Protein AF-A0A846FZS5-F1 (afdb_monomer)

Solvent-accessible surface area (backbone atoms only — not comparable to full-atom values): 5493 Å² total; per-residue (Å²): 117,61,70,50,75,50,73,59,88,96,41,45,38,34,46,36,45,38,96,77,24,38,35,40,35,28,50,73,93,36,80,76,44,78,49,79,45,73,85,55,58,58,52,74,49,75,50,74,48,84,45,101,90,44,56,36,37,38,42,40,33,46,36,55,43,98,86,75,49,73,46,74,49,80,46,79,45,74,71,80,79,77,78,77,78,80,75,83,131

Nearest PDB structures (foldseek):
  6m81-assembly1_C-2  TM=4.361E-01  e=5.497E-01  Streptomyces fradiae
  5w8m-assembly1_A  TM=3.845E-01  e=1.783E+00  Thermochaetoides thermophila
  7kzv-assembly1_O  TM=4.606E-01  e=3.978E+00  Homo sapiens
  2n6f-assembly1_A  TM=5.149E-01  e=5.198E+00  Homo sapiens
  5jq6-assembly1_A  TM=6.669E-01  e=8.412E+00  Staphylococcus aureus

pLDDT: mean 83.5, std 13.85, range [43.66, 96.19]

Foldseek 3Di:
DDKDWDDDPPKIWIWDADPQQWIFIAI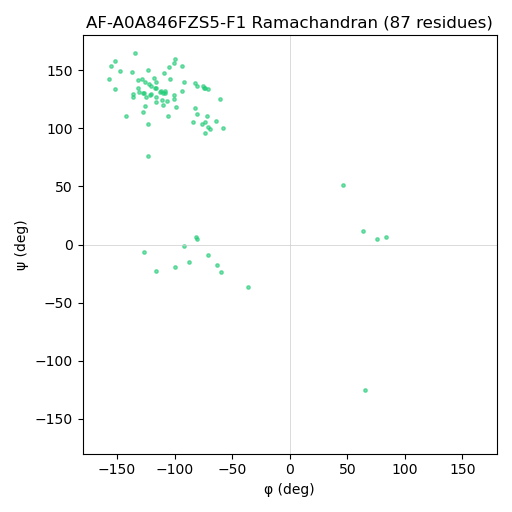NNRTQDIDRDNDDQKDWDWGWDDDPPFIKIKIKMWGADPVRDIDIDMDIDTDDPPPPPDDDD

Structure (mmCIF, N/CA/C/O backbone):
data_AF-A0A846FZS5-F1
#
_entry.id   AF-A0A846FZS5-F1
#
loop_
_atom_site.group_PDB
_atom_site.id
_atom_site.type_symbol
_atom_site.label_atom_id
_atom_site.label_alt_id
_atom_site.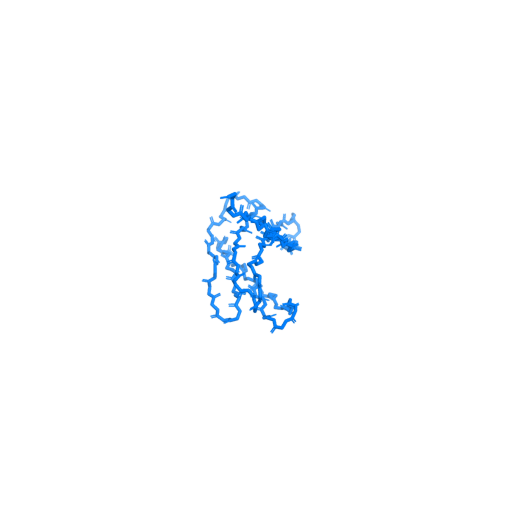label_comp_id
_atom_site.label_asym_id
_atom_site.label_entity_id
_atom_site.label_seq_id
_atom_site.pdbx_PDB_ins_code
_atom_site.Cartn_x
_atom_site.Cartn_y
_atom_site.Cartn_z
_atom_site.occupancy
_atom_site.B_iso_or_equiv
_atom_site.auth_seq_id
_atom_site.auth_comp_id
_atom_site.auth_asym_id
_atom_site.auth_atom_id
_atom_site.pdbx_PDB_model_num
ATOM 1 N N . MET A 1 1 ? 0.414 2.530 -16.057 1.00 67.62 1 MET A N 1
ATOM 2 C CA . MET A 1 1 ? 0.546 2.819 -14.619 1.00 67.62 1 MET A CA 1
ATOM 3 C C . MET A 1 1 ? -0.011 1.626 -13.856 1.00 67.62 1 MET A C 1
ATOM 5 O O . MET A 1 1 ? -1.221 1.434 -13.916 1.00 67.62 1 MET A O 1
ATOM 9 N N . PRO A 1 2 ? 0.830 0.744 -13.287 1.00 77.88 2 PRO A N 1
ATOM 10 C CA . PRO A 1 2 ? 0.340 -0.352 -12.461 1.00 77.88 2 PRO A CA 1
ATOM 11 C C . PRO A 1 2 ? -0.427 0.204 -11.256 1.00 77.88 2 PRO A C 1
ATOM 13 O O . PRO A 1 2 ? 0.074 1.046 -10.511 1.00 77.88 2 PRO A O 1
ATOM 16 N N . LYS A 1 3 ? -1.665 -0.264 -11.123 1.00 88.19 3 LYS A N 1
ATOM 17 C CA . LYS A 1 3 ? -2.613 0.101 -10.078 1.00 88.19 3 LYS A CA 1
ATOM 18 C C . LYS A 1 3 ? -3.195 -1.185 -9.508 1.00 88.19 3 LYS A C 1
ATOM 20 O O . LYS A 1 3 ? -3.593 -2.065 -10.270 1.00 88.19 3 LYS A O 1
ATOM 25 N N . THR A 1 4 ? -3.258 -1.257 -8.188 1.00 91.12 4 THR A N 1
ATOM 26 C CA . THR A 1 4 ? -3.942 -2.316 -7.448 1.00 91.12 4 THR A CA 1
ATOM 27 C C . THR A 1 4 ? -4.915 -1.658 -6.486 1.00 91.12 4 THR A C 1
ATOM 29 O O . THR A 1 4 ? -4.505 -0.781 -5.731 1.00 91.12 4 THR A O 1
ATOM 32 N N . SER A 1 5 ? -6.165 -2.112 -6.481 1.00 94.12 5 SER A N 1
ATOM 33 C CA . SER A 1 5 ? -7.187 -1.663 -5.533 1.00 94.12 5 SER A CA 1
ATOM 34 C C . SER A 1 5 ? -7.726 -2.869 -4.771 1.00 94.12 5 SER A C 1
ATOM 36 O O . SER A 1 5 ? -7.905 -3.944 -5.351 1.00 94.12 5 SER A O 1
ATOM 38 N N . PHE A 1 6 ? -7.935 -2.719 -3.468 1.00 91.94 6 PHE A N 1
ATOM 39 C CA . PHE A 1 6 ? -8.535 -3.749 -2.625 1.00 91.94 6 PHE A CA 1
ATOM 40 C C . PHE A 1 6 ? -9.198 -3.131 -1.399 1.00 91.94 6 PHE A C 1
ATOM 42 O O . PHE A 1 6 ? -8.801 -2.074 -0.914 1.00 91.94 6 PHE A O 1
ATOM 49 N N . SER A 1 7 ? -10.200 -3.827 -0.877 1.00 90.25 7 SER A N 1
ATOM 50 C CA . SER A 1 7 ? -10.917 -3.390 0.315 1.00 90.25 7 SER A CA 1
ATOM 51 C C . SER A 1 7 ? -10.169 -3.779 1.589 1.00 90.25 7 SER A C 1
ATOM 53 O O . SER A 1 7 ? -9.668 -4.902 1.712 1.00 90.25 7 SER A O 1
ATOM 55 N N . VAL A 1 8 ? -10.141 -2.872 2.564 1.00 84.12 8 VAL A N 1
ATOM 56 C CA . VAL A 1 8 ? -9.714 -3.150 3.938 1.00 84.12 8 VAL A CA 1
ATOM 57 C C . VAL A 1 8 ? -10.848 -2.761 4.881 1.00 84.12 8 VAL A C 1
ATOM 59 O O . VAL A 1 8 ? -11.080 -1.587 5.151 1.00 84.12 8 VAL A O 1
ATOM 62 N N . GLY A 1 9 ? -11.571 -3.760 5.390 1.00 82.44 9 GLY A N 1
ATOM 63 C CA . GLY A 1 9 ? -12.825 -3.504 6.098 1.00 82.44 9 GLY A CA 1
ATOM 64 C C . GLY A 1 9 ? -13.866 -2.917 5.143 1.00 82.44 9 GLY A C 1
ATOM 65 O O . GLY A 1 9 ? -14.134 -3.511 4.101 1.00 82.44 9 GLY A O 1
ATOM 66 N N . GLU A 1 10 ? -14.423 -1.760 5.498 1.00 87.62 10 GLU A N 1
ATOM 67 C CA . GLU A 1 10 ? -15.405 -1.018 4.687 1.00 87.62 10 GLU A CA 1
ATOM 68 C C . GLU A 1 10 ? -14.760 0.018 3.749 1.00 87.62 10 GLU A C 1
ATOM 70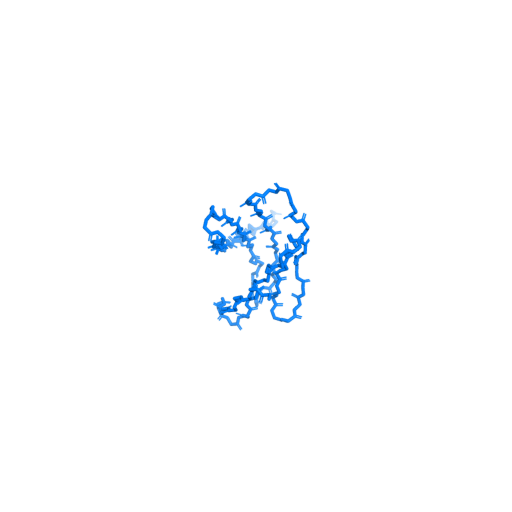 O O . GLU A 1 10 ? -15.465 0.677 2.989 1.00 87.62 10 GLU A O 1
ATOM 75 N N . HIS A 1 11 ? -13.433 0.147 3.786 1.00 89.31 11 HIS A N 1
ATOM 76 C CA . HIS A 1 11 ? -12.690 1.185 3.076 1.00 89.31 11 HIS A CA 1
ATOM 77 C C . HIS A 1 11 ? -11.981 0.641 1.837 1.00 89.31 11 HIS A C 1
ATOM 79 O O . HIS A 1 11 ? -11.599 -0.535 1.786 1.00 89.31 11 HIS A O 1
ATOM 85 N N . GLU A 1 12 ? -11.766 1.501 0.845 1.00 94.12 12 GLU A N 1
ATOM 86 C CA . GLU A 1 12 ? -11.019 1.169 -0.369 1.00 94.12 12 GLU A CA 1
ATOM 87 C C . GLU A 1 12 ? -9.587 1.704 -0.286 1.00 94.12 12 GLU A C 1
ATOM 89 O O . GLU A 1 12 ? -9.368 2.900 -0.087 1.00 94.12 12 GLU A O 1
ATOM 94 N N . LEU A 1 13 ? -8.606 0.813 -0.467 1.00 94.62 13 LEU A N 1
ATOM 95 C CA . LEU A 1 13 ? -7.199 1.175 -0.587 1.00 94.62 13 LEU A CA 1
ATOM 96 C C . LEU A 1 13 ? -6.732 0.988 -2.029 1.00 94.62 13 LEU A C 1
ATOM 98 O O . LEU A 1 13 ? -6.876 -0.095 -2.603 1.00 94.62 13 LEU A O 1
ATOM 102 N N . GLU A 1 14 ? -6.088 2.009 -2.585 1.00 96.19 14 GLU A N 1
ATOM 103 C CA . GLU A 1 14 ? -5.481 1.950 -3.909 1.00 96.19 14 GLU A CA 1
ATOM 104 C C . GLU A 1 14 ? -3.987 2.245 -3.836 1.00 96.19 14 GLU A C 1
ATOM 106 O O . GLU A 1 14 ? -3.541 3.243 -3.268 1.00 96.19 14 GLU A O 1
ATOM 111 N N . LEU A 1 15 ? -3.208 1.351 -4.434 1.00 95.06 15 LEU A N 1
ATOM 112 C CA . LEU A 1 15 ? -1.762 1.434 -4.536 1.00 95.06 15 LEU A CA 1
ATOM 113 C C . LEU A 1 15 ? -1.397 1.712 -5.988 1.00 95.06 15 LEU A C 1
ATOM 115 O O . LEU A 1 15 ? -1.706 0.914 -6.880 1.00 95.06 15 LEU A O 1
ATOM 119 N N . ILE A 1 16 ? -0.722 2.830 -6.222 1.00 93.25 16 ILE A N 1
ATOM 120 C CA . ILE A 1 16 ? -0.277 3.244 -7.549 1.00 93.25 16 ILE A CA 1
ATOM 121 C C . ILE A 1 16 ? 1.237 3.379 -7.523 1.00 93.25 16 ILE A C 1
ATOM 123 O O . ILE A 1 16 ? 1.785 4.076 -6.676 1.00 93.25 16 ILE A O 1
ATOM 127 N N . CYS A 1 17 ? 1.902 2.751 -8.488 1.00 89.81 17 CYS A N 1
ATOM 128 C CA . CYS A 1 17 ? 3.321 2.967 -8.735 1.00 89.81 17 CYS A CA 1
ATOM 129 C C . CYS A 1 17 ? 3.513 3.368 -10.199 1.00 89.81 17 CYS A C 1
ATOM 131 O O . CYS A 1 17 ? 3.031 2.710 -11.122 1.00 89.81 17 CYS A O 1
ATOM 133 N N . GLU A 1 18 ? 4.192 4.477 -10.435 1.00 88.44 18 GLU A N 1
ATOM 134 C CA . GLU A 1 18 ? 4.539 4.950 -11.763 1.00 88.44 18 GLU A CA 1
ATOM 135 C C . GLU A 1 18 ? 5.933 4.471 -12.164 1.00 88.44 18 GLU A C 1
ATOM 137 O O . GLU A 1 18 ? 6.826 4.303 -11.339 1.00 88.44 18 GLU A O 1
ATOM 142 N N . SER A 1 19 ? 6.175 4.344 -13.470 1.00 80.94 19 SER A N 1
ATOM 143 C CA . SER A 1 19 ? 7.514 4.041 -13.997 1.00 80.94 19 SER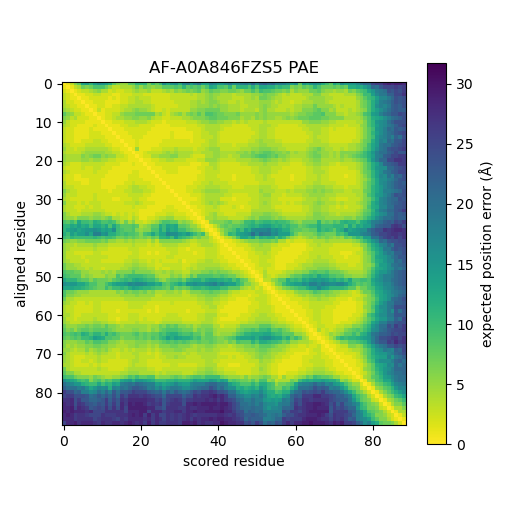 A CA 1
ATOM 144 C C . SER A 1 19 ? 8.549 5.131 -13.689 1.00 80.94 19 SER A C 1
ATOM 146 O O . SER A 1 19 ? 9.744 4.879 -13.783 1.00 80.94 19 SER A O 1
ATOM 148 N N . SER A 1 20 ? 8.095 6.336 -13.332 1.00 85.06 20 SER A N 1
ATOM 149 C CA . SER A 1 20 ? 8.917 7.444 -12.834 1.00 85.06 20 SER A CA 1
ATOM 150 C C . SER A 1 20 ? 9.461 7.193 -11.418 1.00 85.06 20 SER A C 1
ATOM 152 O O . SER A 1 20 ? 10.277 7.975 -10.931 1.00 85.06 20 SER A O 1
ATOM 154 N N . GLY A 1 21 ? 9.000 6.135 -10.743 1.00 85.44 21 GLY A N 1
ATOM 155 C CA . GLY A 1 21 ? 9.265 5.868 -9.333 1.00 85.44 21 GLY A CA 1
ATOM 156 C C . GLY A 1 21 ? 8.327 6.616 -8.387 1.00 85.44 21 GLY A C 1
ATOM 157 O O . GLY A 1 21 ? 8.555 6.589 -7.184 1.00 85.44 21 GLY A O 1
ATOM 158 N N . LYS A 1 22 ? 7.302 7.318 -8.887 1.00 91.56 22 LYS A N 1
ATOM 159 C CA . LYS A 1 22 ? 6.289 7.918 -8.014 1.00 91.56 22 LYS A CA 1
ATOM 160 C C . LYS A 1 22 ? 5.339 6.863 -7.479 1.00 91.56 22 LYS A C 1
ATOM 162 O O . LYS A 1 22 ? 4.874 6.002 -8.221 1.00 91.56 22 LYS A O 1
ATOM 167 N N . GLU A 1 23 ? 5.036 6.961 -6.201 1.00 93.31 23 GLU A N 1
ATOM 168 C CA . GLU A 1 23 ? 4.206 6.018 -5.470 1.00 93.31 23 GLU A CA 1
ATOM 169 C C . GLU A 1 23 ? 3.106 6.792 -4.753 1.00 93.31 23 GLU A C 1
ATOM 171 O O . GLU A 1 23 ? 3.382 7.771 -4.057 1.00 93.31 23 GLU A O 1
ATOM 176 N N . TYR A 1 24 ? 1.864 6.344 -4.921 1.00 95.19 24 TYR A N 1
ATOM 177 C CA . TYR A 1 24 ? 0.694 6.931 -4.281 1.00 95.19 24 TYR A CA 1
ATOM 178 C C . TYR A 1 24 ? -0.072 5.865 -3.518 1.00 95.19 24 TYR A C 1
ATOM 180 O O . TYR A 1 24 ? -0.275 4.747 -4.004 1.00 95.19 24 TYR A O 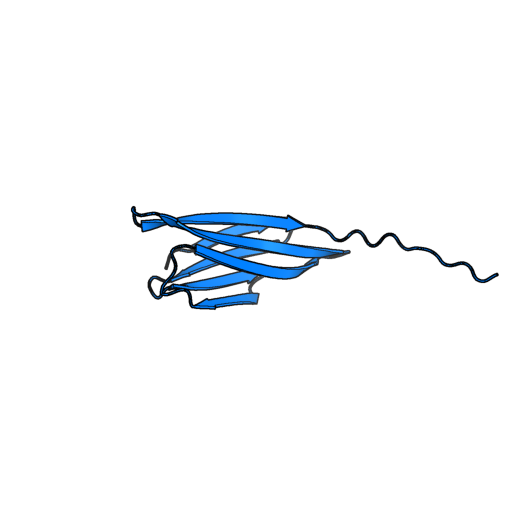1
ATOM 188 N N . ILE A 1 25 ? -0.542 6.256 -2.340 1.00 96.00 25 ILE A N 1
ATOM 189 C CA . ILE A 1 25 ? -1.522 5.505 -1.573 1.00 96.00 25 ILE A CA 1
ATOM 190 C C . ILE A 1 25 ? -2.769 6.358 -1.465 1.00 96.00 25 ILE A C 1
ATOM 192 O O . ILE A 1 25 ? -2.725 7.491 -0.977 1.00 96.00 25 ILE A O 1
ATOM 196 N N . ILE A 1 26 ? -3.867 5.787 -1.936 1.00 96.12 26 ILE A N 1
ATOM 197 C CA . ILE A 1 26 ? -5.189 6.388 -1.893 1.00 96.12 26 ILE A CA 1
ATOM 198 C C . ILE A 1 26 ? -6.037 5.573 -0.921 1.00 96.12 26 ILE A C 1
ATOM 200 O O . ILE A 1 26 ? -6.036 4.345 -0.982 1.00 96.12 26 ILE A O 1
ATOM 204 N N . TYR A 1 27 ? -6.730 6.256 -0.020 1.00 94.06 27 TYR A N 1
ATOM 205 C CA . TYR A 1 27 ? -7.676 5.682 0.930 1.00 94.06 27 TYR A CA 1
ATOM 206 C C . TYR A 1 27 ? -9.007 6.416 0.766 1.00 94.06 27 TYR A C 1
ATOM 208 O O . TYR A 1 27 ? -9.034 7.639 0.898 1.00 94.06 27 TYR A O 1
ATOM 216 N N . ASP A 1 28 ? -10.080 5.708 0.411 1.00 94.19 28 ASP A N 1
ATOM 217 C CA . ASP A 1 28 ? -11.404 6.282 0.111 1.00 94.19 28 ASP A CA 1
ATOM 218 C C . ASP A 1 28 ? -11.343 7.510 -0.820 1.00 94.19 28 ASP A C 1
ATOM 220 O O . ASP A 1 28 ? -11.883 8.582 -0.533 1.00 94.19 28 ASP A O 1
ATOM 224 N N . ASN A 1 29 ? -10.649 7.365 -1.953 1.00 94.00 29 ASN A N 1
ATOM 225 C CA . ASN A 1 29 ? -10.418 8.421 -2.949 1.00 94.00 29 ASN A CA 1
ATOM 226 C C . ASN A 1 29 ? -9.589 9.631 -2.470 1.00 94.00 29 ASN A C 1
ATOM 228 O O . ASN A 1 29 ? -9.505 10.631 -3.185 1.00 94.00 29 ASN A O 1
ATOM 232 N N . GLN A 1 30 ? -8.942 9.561 -1.304 1.00 94.62 30 GLN A N 1
ATOM 233 C CA . GLN A 1 30 ? -8.022 10.595 -0.826 1.00 94.62 30 GLN A CA 1
ATOM 234 C C . GLN A 1 30 ? -6.574 10.120 -0.875 1.00 94.62 30 GLN A C 1
ATOM 236 O O . GLN A 1 30 ? -6.250 9.041 -0.385 1.00 94.62 30 GLN A O 1
ATOM 241 N N . ILE A 1 31 ? -5.680 10.941 -1.432 1.00 95.75 31 ILE A N 1
ATOM 242 C CA . ILE A 1 31 ? -4.239 10.675 -1.378 1.00 95.75 31 ILE A CA 1
ATOM 243 C C . ILE A 1 31 ? -3.772 10.913 0.056 1.00 95.75 31 ILE A C 1
ATOM 245 O O . ILE A 1 31 ? -3.727 12.046 0.529 1.00 95.75 31 ILE A O 1
ATOM 249 N N . ILE A 1 32 ? -3.409 9.831 0.730 1.00 95.81 32 ILE A N 1
ATOM 250 C CA . ILE A 1 32 ? -2.911 9.847 2.111 1.00 95.81 32 ILE A CA 1
ATOM 251 C C . ILE A 1 32 ? -1.386 9.756 2.173 1.00 95.81 32 ILE A C 1
ATOM 253 O O . ILE A 1 32 ? -0.775 10.102 3.183 1.00 95.81 32 ILE A O 1
ATOM 257 N N . SER A 1 33 ? -0.748 9.288 1.097 1.00 95.38 33 SER A N 1
ATOM 258 C CA . SER A 1 33 ? 0.704 9.230 1.002 1.00 95.38 33 SER A CA 1
ATOM 259 C C . SER A 1 33 ? 1.166 9.342 -0.444 1.00 95.38 33 SER A C 1
ATOM 261 O O . SER A 1 33 ? 0.645 8.656 -1.321 1.00 95.38 33 SER A O 1
ATOM 263 N N . GLU A 1 34 ? 2.175 10.177 -0.670 1.00 95.31 34 GLU A N 1
ATOM 264 C CA . GLU A 1 34 ? 2.881 10.321 -1.941 1.00 95.31 34 GLU A CA 1
ATOM 265 C C . GLU A 1 34 ? 4.386 10.265 -1.664 1.00 95.31 34 GLU A C 1
ATOM 267 O O . GLU A 1 34 ? 4.884 10.948 -0.764 1.00 95.31 34 GLU A O 1
ATOM 272 N N . GLN A 1 35 ? 5.118 9.446 -2.419 1.00 93.25 35 GLN A N 1
ATOM 273 C CA . GLN A 1 35 ? 6.578 9.387 -2.361 1.00 93.25 35 GLN A CA 1
ATOM 274 C C . GLN A 1 35 ? 7.185 9.316 -3.762 1.00 93.25 35 GLN A C 1
ATOM 276 O O . GLN A 1 35 ? 6.615 8.749 -4.690 1.00 93.25 35 GLN A O 1
ATOM 281 N N . GLN A 1 36 ? 8.380 9.889 -3.907 1.00 91.25 36 GLN A N 1
ATOM 282 C CA . GLN A 1 36 ? 9.208 9.751 -5.099 1.00 91.25 36 GLN A CA 1
ATOM 283 C C . GLN A 1 36 ? 10.365 8.807 -4.779 1.00 91.25 36 GLN A C 1
ATOM 285 O O . GLN A 1 36 ? 11.287 9.162 -4.047 1.00 91.25 36 GLN A O 1
ATOM 290 N N . ASN A 1 37 ? 10.339 7.624 -5.380 1.00 80.94 37 ASN A N 1
ATOM 291 C CA . ASN A 1 37 ? 11.341 6.589 -5.210 1.00 80.94 37 ASN A CA 1
ATOM 292 C C . ASN A 1 37 ? 11.960 6.177 -6.554 1.00 80.94 37 ASN A C 1
ATOM 294 O O . ASN A 1 37 ? 11.645 5.144 -7.137 1.00 80.94 37 ASN A O 1
ATOM 298 N N . SER A 1 38 ? 12.850 7.022 -7.075 1.00 71.75 38 SER A N 1
ATOM 299 C CA . SER A 1 38 ? 13.515 6.806 -8.370 1.00 71.75 38 SER A CA 1
ATOM 300 C C . SER A 1 38 ? 14.805 5.980 -8.293 1.00 71.75 38 SER A C 1
ATOM 302 O O . SER A 1 38 ? 15.292 5.524 -9.325 1.00 71.75 38 SER A O 1
ATOM 304 N N . LEU A 1 39 ? 15.382 5.800 -7.099 1.00 67.06 39 LEU A N 1
ATOM 305 C CA . LEU A 1 39 ? 16.722 5.220 -6.924 1.00 67.06 39 LEU A CA 1
ATOM 306 C C . LEU A 1 39 ? 16.733 3.888 -6.176 1.00 67.06 39 LEU A C 1
ATOM 308 O O . LEU A 1 39 ? 17.690 3.127 -6.314 1.00 67.06 39 L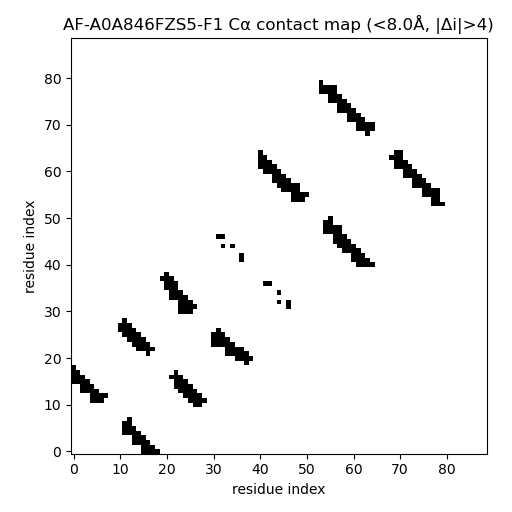EU A O 1
ATOM 312 N N . THR A 1 40 ? 15.711 3.599 -5.368 1.00 71.19 40 THR A N 1
ATOM 313 C CA . THR A 1 40 ? 15.704 2.394 -4.534 1.00 71.19 40 THR A CA 1
ATOM 314 C C . THR A 1 40 ? 14.696 1.375 -5.050 1.00 71.19 40 THR A C 1
ATOM 316 O O . THR A 1 40 ? 13.655 1.713 -5.602 1.00 71.19 40 THR A O 1
ATOM 319 N N . LEU A 1 41 ? 15.009 0.090 -4.867 1.00 81.94 41 LEU A N 1
ATOM 320 C CA . LEU A 1 41 ? 14.116 -1.011 -5.244 1.00 81.94 41 LEU A CA 1
ATOM 321 C C . LEU A 1 41 ? 13.035 -1.279 -4.187 1.00 81.94 41 LEU A C 1
ATOM 323 O O . LEU A 1 41 ? 12.336 -2.287 -4.283 1.00 81.94 41 LEU A O 1
ATOM 327 N N . SER A 1 42 ? 12.923 -0.442 -3.155 1.00 89.19 42 SER A N 1
ATOM 328 C CA . SER A 1 42 ? 11.928 -0.619 -2.102 1.00 89.19 42 SER A CA 1
ATOM 329 C C . SER A 1 42 ? 11.602 0.672 -1.373 1.00 89.19 42 SER A C 1
ATOM 331 O O . SER A 1 42 ? 12.513 1.423 -1.042 1.00 89.19 42 SER A O 1
ATOM 333 N N . SER A 1 43 ? 10.342 0.860 -1.012 1.00 92.44 43 SER A N 1
ATOM 334 C CA . SER A 1 43 ? 9.869 1.966 -0.174 1.00 92.44 43 SER A CA 1
ATOM 335 C C . SER A 1 43 ? 8.924 1.464 0.904 1.00 92.44 43 SER A C 1
ATOM 337 O O . SER A 1 43 ? 8.431 0.332 0.857 1.00 92.44 43 SER A O 1
ATOM 339 N N . ILE A 1 44 ? 8.698 2.320 1.900 1.00 94.62 44 ILE A N 1
ATOM 340 C CA . ILE A 1 44 ? 7.726 2.102 2.962 1.00 94.62 44 ILE A CA 1
ATOM 341 C C . ILE A 1 44 ? 6.960 3.407 3.183 1.00 94.62 44 ILE A C 1
ATOM 343 O O . ILE A 1 44 ? 7.549 4.454 3.455 1.00 94.62 44 ILE A O 1
ATOM 347 N N . HIS A 1 45 ? 5.640 3.312 3.127 1.00 95.00 45 HIS A N 1
ATOM 348 C CA . HIS A 1 45 ? 4.704 4.354 3.507 1.00 95.00 45 HIS A CA 1
ATOM 349 C C . HIS A 1 45 ? 4.060 3.957 4.830 1.00 95.00 45 HIS A C 1
ATOM 351 O O . HIS A 1 45 ? 3.449 2.893 4.929 1.00 95.00 45 HIS A O 1
ATOM 357 N N . ASN A 1 46 ? 4.183 4.818 5.834 1.00 94.25 46 ASN A N 1
ATOM 358 C CA . ASN A 1 46 ? 3.460 4.671 7.090 1.00 94.25 46 ASN A CA 1
ATOM 359 C C . ASN A 1 46 ? 2.455 5.811 7.193 1.00 94.25 46 ASN A C 1
ATOM 361 O O . ASN A 1 46 ? 2.817 6.962 6.948 1.00 94.25 46 ASN A O 1
ATOM 365 N N . PHE A 1 47 ? 1.211 5.489 7.519 1.00 91.44 47 PHE A N 1
ATOM 366 C CA . PHE A 1 47 ? 0.138 6.470 7.619 1.00 91.44 47 PHE A CA 1
ATOM 367 C C . PHE A 1 47 ? -0.923 6.017 8.616 1.00 91.44 47 PHE A C 1
ATOM 369 O O . PHE A 1 47 ? -1.067 4.828 8.904 1.00 91.44 47 PHE A O 1
ATOM 376 N N . GLU A 1 48 ? -1.674 6.985 9.121 1.00 91.56 48 GLU A N 1
ATOM 377 C CA . GLU A 1 48 ? -2.784 6.775 10.038 1.00 91.56 48 GLU A CA 1
ATOM 378 C C . GLU A 1 48 ? -4.078 7.222 9.369 1.00 91.56 48 GLU A C 1
ATOM 380 O O . GLU A 1 48 ? -4.109 8.246 8.686 1.00 91.56 48 GLU A O 1
ATOM 385 N N . VAL A 1 49 ? -5.144 6.455 9.567 1.00 88.12 49 VAL A N 1
ATOM 386 C CA . VAL A 1 49 ? -6.490 6.801 9.104 1.00 88.12 49 VAL A CA 1
ATOM 387 C C . VAL A 1 49 ? -7.480 6.598 10.238 1.00 88.12 49 VAL A C 1
ATOM 389 O O . VAL A 1 49 ? -7.366 5.663 11.036 1.00 88.12 49 VAL A O 1
ATOM 392 N N . SER A 1 50 ? -8.450 7.502 10.320 1.00 84.50 50 SER A N 1
ATOM 393 C CA . SER A 1 50 ? -9.548 7.394 11.272 1.00 84.50 50 SER A CA 1
ATOM 394 C C . SER A 1 50 ? -10.587 6.428 10.721 1.00 84.50 50 SER A C 1
ATOM 396 O O . SER A 1 50 ? -11.263 6.737 9.742 1.00 84.50 50 SER A O 1
ATOM 398 N N . GLU A 1 51 ? -10.729 5.276 11.363 1.00 82.44 51 GLU A N 1
ATOM 399 C CA . GLU A 1 51 ? -11.841 4.356 11.140 1.00 82.44 51 GLU A CA 1
ATOM 400 C C . GLU A 1 51 ? -12.868 4.551 12.265 1.00 82.44 51 GLU A C 1
ATOM 402 O O . GLU A 1 51 ? -12.527 5.033 13.343 1.00 82.44 51 GLU A O 1
ATOM 407 N N . SER A 1 52 ? -14.136 4.204 12.026 1.00 76.69 52 SER A N 1
ATOM 408 C CA . SER A 1 52 ? -15.326 4.616 12.799 1.00 76.69 52 SER A CA 1
ATOM 409 C C . SER A 1 52 ? -15.180 4.762 14.325 1.00 76.69 52 SER A C 1
ATOM 411 O O . SER A 1 52 ? -15.794 5.656 14.905 1.00 76.69 52 SER A O 1
ATOM 413 N N . ALA A 1 53 ? -14.399 3.906 14.990 1.00 72.81 53 ALA A N 1
ATOM 414 C CA . ALA A 1 53 ? -14.177 3.956 16.437 1.00 72.81 53 ALA A CA 1
ATOM 415 C C . ALA A 1 53 ? -12.696 3.998 16.863 1.00 72.81 53 ALA A C 1
ATOM 417 O O . ALA A 1 53 ? -12.420 4.139 18.054 1.00 72.81 53 ALA A O 1
ATOM 418 N N . GLU A 1 54 ? -11.745 3.861 15.933 1.00 81.25 54 GLU A N 1
ATOM 419 C CA . GLU A 1 54 ? -10.321 3.692 16.239 1.00 81.25 54 GLU A CA 1
ATOM 420 C C . GLU A 1 54 ? -9.433 4.335 15.164 1.00 81.25 54 GLU A C 1
ATOM 422 O O . GLU A 1 54 ? -9.767 4.364 13.982 1.00 81.25 54 GLU A O 1
ATOM 427 N N . VAL A 1 55 ? -8.257 4.821 15.568 1.00 85.00 55 VAL A N 1
ATOM 428 C CA . VAL A 1 55 ? -7.216 5.218 14.612 1.00 85.00 55 VAL A CA 1
ATOM 429 C C . VAL A 1 55 ? -6.454 3.966 14.194 1.00 85.00 55 VAL A C 1
ATOM 431 O O . VAL A 1 55 ? -5.814 3.304 15.019 1.00 85.00 55 VAL A O 1
ATOM 434 N N . ALA A 1 56 ? -6.517 3.641 12.907 1.00 87.19 56 ALA A N 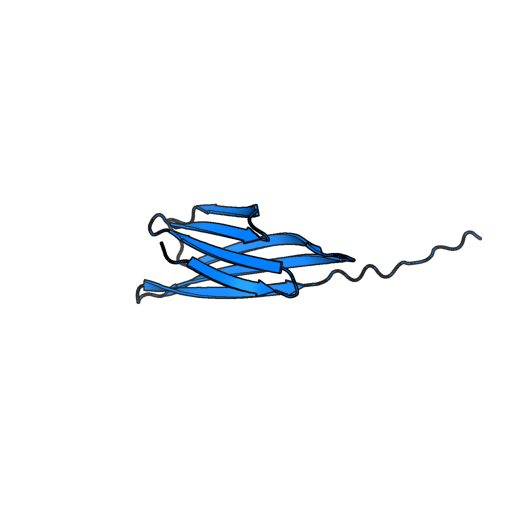1
ATOM 435 C CA . ALA A 1 56 ? -5.790 2.531 12.322 1.00 87.19 56 ALA A CA 1
ATOM 436 C C . ALA A 1 56 ? -4.455 3.016 11.751 1.00 87.19 56 ALA A C 1
ATOM 438 O O . ALA A 1 56 ? -4.381 3.996 11.013 1.00 87.19 56 ALA A O 1
ATOM 439 N N . ASN A 1 57 ? -3.391 2.297 12.089 1.00 91.25 57 ASN A N 1
ATOM 440 C CA . ASN A 1 57 ? -2.043 2.536 11.601 1.00 91.25 57 ASN A CA 1
ATOM 441 C C . ASN A 1 57 ? -1.723 1.551 10.482 1.00 91.25 57 ASN A C 1
ATOM 443 O O . ASN A 1 57 ? -1.841 0.338 10.663 1.00 91.25 57 ASN A O 1
ATOM 447 N N . TYR A 1 58 ? -1.261 2.054 9.349 1.00 92.62 58 TYR A N 1
ATOM 448 C CA . TYR A 1 58 ? -0.908 1.246 8.196 1.00 92.62 58 TYR A CA 1
ATOM 449 C C . TYR A 1 58 ? 0.568 1.390 7.855 1.00 92.62 58 TYR A C 1
ATOM 451 O O . TYR A 1 58 ? 1.150 2.469 7.945 1.00 92.62 58 TYR A O 1
ATOM 459 N N . SER A 1 59 ? 1.158 0.280 7.418 1.00 94.88 59 SER A N 1
ATOM 460 C CA . SER A 1 59 ? 2.482 0.235 6.810 1.00 94.88 59 SER A CA 1
ATOM 461 C C . SER A 1 59 ? 2.383 -0.498 5.480 1.00 94.88 59 SER A C 1
ATOM 463 O O . SER A 1 59 ? 2.071 -1.691 5.435 1.00 94.88 59 SER A O 1
ATOM 465 N N . VAL A 1 60 ? 2.619 0.227 4.393 1.00 94.06 60 VAL A N 1
ATOM 466 C CA . VAL A 1 60 ? 2.625 -0.302 3.030 1.00 94.06 60 VAL A CA 1
ATOM 467 C C . VAL A 1 60 ? 4.049 -0.272 2.520 1.00 94.06 60 VAL A C 1
ATOM 469 O O . VAL A 1 60 ? 4.687 0.773 2.514 1.00 94.06 60 VAL A O 1
ATOM 472 N N . SER A 1 61 ? 4.552 -1.419 2.083 1.00 93.56 61 SER A N 1
ATOM 473 C CA . SER A 1 61 ? 5.887 -1.524 1.500 1.00 93.56 61 SER A CA 1
ATOM 474 C C . SER A 1 61 ? 5.813 -1.972 0.056 1.00 93.56 61 SER A C 1
ATOM 476 O O . SER A 1 61 ? 5.103 -2.929 -0.255 1.00 93.56 61 SER A O 1
ATOM 478 N N . PHE A 1 62 ? 6.578 -1.306 -0.801 1.00 91.19 62 PHE A N 1
ATOM 479 C CA . PHE A 1 62 ? 6.804 -1.715 -2.178 1.00 91.19 62 PHE A CA 1
ATOM 480 C C . PHE A 1 62 ? 8.190 -2.335 -2.295 1.00 91.19 62 PHE A C 1
ATOM 482 O O . PHE A 1 62 ? 9.144 -1.906 -1.646 1.00 91.19 62 PHE A O 1
ATOM 489 N N . LYS A 1 63 ? 8.309 -3.375 -3.116 1.00 90.25 63 LYS A N 1
ATOM 490 C CA . LYS A 1 63 ? 9.583 -3.996 -3.457 1.00 90.25 63 LYS A CA 1
ATOM 491 C C . LYS A 1 63 ? 9.595 -4.408 -4.919 1.00 90.25 63 LYS A C 1
ATOM 493 O O . LYS A 1 63 ? 8.940 -5.375 -5.315 1.00 90.25 63 LYS A O 1
ATOM 498 N N . SER A 1 64 ? 10.400 -3.706 -5.697 1.00 84.31 64 SER A N 1
ATOM 499 C CA . SER A 1 64 ? 10.700 -4.044 -7.078 1.00 84.31 64 SER A CA 1
ATOM 500 C C . SER A 1 64 ? 11.628 -5.251 -7.130 1.00 84.31 64 SER A C 1
ATOM 502 O O . SER A 1 64 ? 12.604 -5.373 -6.387 1.00 84.31 64 SER A O 1
ATOM 504 N N . THR A 1 65 ? 11.301 -6.182 -8.012 1.00 81.50 65 THR A N 1
ATOM 505 C CA . THR A 1 65 ? 12.133 -7.346 -8.315 1.00 81.50 65 THR A CA 1
ATOM 506 C C . THR A 1 65 ? 12.915 -7.111 -9.602 1.00 81.50 65 THR A C 1
ATOM 508 O O . THR A 1 65 ? 12.530 -6.293 -10.433 1.00 81.50 65 THR A O 1
ATOM 511 N N . ILE A 1 66 ? 13.999 -7.866 -9.798 1.00 77.31 66 ILE A N 1
ATOM 512 C CA . ILE A 1 66 ? 14.845 -7.774 -11.002 1.00 77.31 66 ILE A CA 1
ATOM 513 C C . ILE A 1 66 ? 14.040 -8.077 -12.283 1.00 77.31 66 ILE A C 1
ATOM 515 O O . ILE A 1 66 ? 14.382 -7.594 -13.355 1.00 77.31 66 ILE A O 1
ATOM 519 N N . SER A 1 67 ? 12.931 -8.819 -12.180 1.00 79.81 67 SER A N 1
ATOM 520 C CA . SER A 1 67 ? 12.027 -9.111 -13.299 1.00 79.81 67 SER A CA 1
ATOM 521 C C . SER A 1 67 ? 11.046 -7.977 -13.633 1.00 79.81 67 SER A C 1
ATOM 523 O O . SER A 1 67 ? 10.146 -8.183 -14.440 1.00 79.81 67 SER A O 1
ATOM 525 N N . GLY A 1 68 ? 11.148 -6.814 -12.980 1.00 75.00 68 GLY A N 1
ATOM 526 C CA . GLY A 1 68 ? 10.231 -5.685 -13.175 1.00 75.00 68 GLY A CA 1
ATOM 527 C C . GLY A 1 68 ? 8.862 -5.853 -12.505 1.00 75.00 68 GLY A C 1
ATOM 528 O O . GLY A 1 68 ? 7.999 -4.993 -12.655 1.00 75.00 68 GLY A O 1
ATOM 529 N N . LEU A 1 69 ? 8.650 -6.935 -11.743 1.00 82.44 69 LEU A N 1
ATOM 530 C CA . LEU A 1 69 ? 7.440 -7.101 -10.935 1.00 82.44 69 LEU A CA 1
ATOM 531 C C . LEU A 1 69 ? 7.573 -6.310 -9.637 1.00 82.44 69 LEU A C 1
ATOM 533 O O . LEU A 1 69 ? 8.604 -6.396 -8.960 1.00 82.44 69 LEU A O 1
ATOM 537 N N . ILE A 1 70 ? 6.502 -5.618 -9.260 1.00 85.25 70 ILE A N 1
ATOM 538 C CA . ILE A 1 70 ? 6.396 -4.905 -7.990 1.00 85.25 70 ILE A CA 1
ATOM 539 C C . ILE A 1 70 ? 5.614 -5.783 -7.021 1.00 85.25 70 ILE A C 1
ATOM 541 O O . ILE A 1 70 ? 4.456 -6.124 -7.256 1.00 85.25 70 ILE A O 1
ATOM 545 N N . LYS A 1 71 ? 6.262 -6.166 -5.9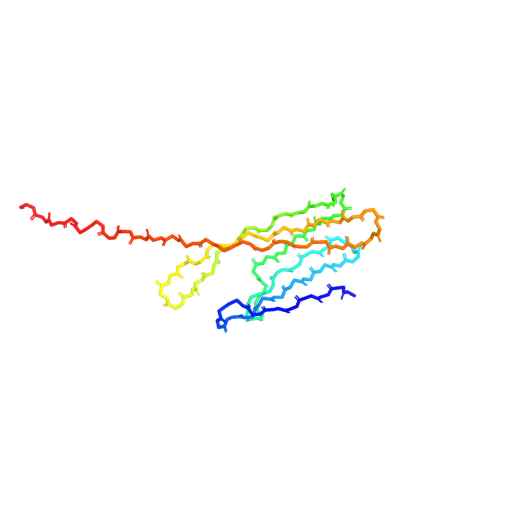24 1.00 89.25 71 LYS A N 1
ATOM 546 C CA . LYS A 1 71 ? 5.603 -6.798 -4.784 1.00 89.25 71 LYS A CA 1
ATOM 547 C C . LYS A 1 71 ? 5.191 -5.714 -3.806 1.00 89.25 71 LYS A C 1
ATOM 549 O O . LYS A 1 71 ? 5.975 -4.807 -3.546 1.00 89.25 71 LYS A O 1
ATOM 554 N N . TYR A 1 72 ? 4.007 -5.847 -3.232 1.00 90.38 72 TYR A N 1
ATOM 555 C CA . TYR A 1 72 ? 3.553 -4.986 -2.151 1.00 90.38 72 TYR A CA 1
ATOM 556 C C . TYR A 1 72 ? 3.189 -5.820 -0.922 1.00 90.38 72 TYR A C 1
ATOM 558 O O . TYR A 1 72 ? 2.799 -6.985 -1.033 1.00 90.38 72 TYR A O 1
ATOM 566 N N . ASN A 1 73 ? 3.346 -5.235 0.260 1.00 92.75 73 ASN A N 1
ATOM 567 C CA . ASN A 1 73 ? 2.877 -5.805 1.517 1.00 92.75 73 ASN A CA 1
ATOM 568 C C . ASN A 1 73 ? 2.215 -4.701 2.333 1.00 92.75 73 ASN A C 1
ATOM 570 O O . ASN A 1 73 ? 2.811 -3.640 2.511 1.00 92.75 73 ASN A O 1
ATOM 574 N N . VAL A 1 74 ? 1.001 -4.966 2.809 1.00 92.38 74 VAL A N 1
ATOM 575 C CA . VAL A 1 74 ? 0.216 -4.037 3.620 1.00 92.38 74 VAL A CA 1
ATOM 576 C C . VAL A 1 74 ? 0.011 -4.652 4.993 1.00 92.38 74 VAL A C 1
ATOM 578 O O . VAL A 1 74 ? -0.452 -5.788 5.109 1.00 92.38 74 VAL A O 1
ATOM 581 N N . LYS A 1 75 ? 0.359 -3.898 6.032 1.00 92.50 75 LYS A N 1
ATOM 582 C CA . LYS A 1 75 ? 0.137 -4.260 7.432 1.00 92.50 75 LYS A CA 1
ATOM 583 C C . LYS A 1 75 ? -0.731 -3.206 8.092 1.00 92.50 75 LYS A C 1
ATOM 585 O O . LYS A 1 75 ? -0.480 -2.019 7.911 1.00 92.50 75 LYS A O 1
ATOM 590 N N . LYS A 1 76 ? -1.707 -3.660 8.874 1.00 89.31 76 LYS A N 1
ATOM 591 C CA . LYS A 1 76 ? -2.606 -2.827 9.673 1.00 89.31 76 LYS A CA 1
ATOM 592 C C . LYS A 1 76 ? -2.384 -3.114 11.156 1.00 89.31 76 LYS A C 1
ATOM 594 O O . LYS A 1 76 ? -2.307 -4.279 11.549 1.00 89.31 76 LYS A O 1
ATOM 599 N N . TYR A 1 77 ? -2.304 -2.064 11.961 1.00 84.81 77 TYR A N 1
ATOM 600 C CA . TYR A 1 77 ? -2.122 -2.096 13.408 1.00 84.81 77 TYR A CA 1
ATOM 601 C C . TYR A 1 77 ? -3.195 -1.228 14.077 1.00 84.81 77 TYR A C 1
ATOM 603 O O . TYR A 1 77 ? -3.535 -0.163 13.565 1.00 84.81 77 TYR A O 1
ATOM 611 N N . TYR A 1 78 ? -3.704 -1.664 15.229 1.00 71.94 78 TYR A N 1
ATOM 612 C CA . TYR A 1 78 ? -4.659 -0.899 16.037 1.00 71.94 78 TYR A CA 1
ATOM 613 C C . TYR A 1 78 ? -3.979 -0.433 17.324 1.00 71.94 78 TYR A C 1
ATOM 615 O O . TYR A 1 78 ? -3.387 -1.250 18.038 1.00 71.94 78 TYR A O 1
ATOM 623 N N . PHE A 1 79 ? -4.100 0.852 17.658 1.00 59.31 79 PHE A N 1
ATOM 624 C CA . PHE A 1 79 ? -3.827 1.311 19.017 1.00 59.31 79 PHE A CA 1
ATOM 625 C C . PHE A 1 79 ? -5.084 1.107 19.860 1.00 59.31 79 PHE A C 1
ATOM 627 O O . PHE A 1 79 ? -6.045 1.864 19.760 1.00 59.31 79 PHE A O 1
ATOM 634 N N . ARG A 1 80 ? -5.074 0.098 20.737 1.00 53.19 80 ARG A N 1
ATOM 635 C CA . ARG A 1 80 ? -6.064 0.026 21.815 1.00 53.19 80 ARG A CA 1
ATOM 636 C C . ARG A 1 80 ? -5.673 1.022 22.899 1.00 53.19 80 ARG A C 1
ATOM 638 O O . ARG A 1 80 ? -4.765 0.756 23.685 1.00 53.19 80 ARG A O 1
ATOM 645 N N . PHE A 1 81 ? -6.368 2.152 22.969 1.00 50.09 81 PHE A N 1
ATOM 646 C CA . PHE A 1 81 ? -6.336 2.979 24.170 1.00 50.09 81 PHE A CA 1
ATOM 647 C C . PHE A 1 81 ? -7.071 2.226 25.283 1.00 50.09 81 PHE A C 1
ATOM 649 O O . PHE A 1 81 ? -8.299 2.235 25.351 1.00 50.09 81 PHE A O 1
ATOM 656 N N . ASN A 1 82 ? -6.329 1.571 26.178 1.00 44.09 82 ASN A N 1
ATOM 657 C CA . ASN A 1 82 ? -6.885 1.238 27.483 1.00 44.09 82 ASN A CA 1
ATOM 658 C C . ASN A 1 82 ? -7.162 2.570 28.186 1.00 44.09 82 ASN A C 1
ATOM 660 O O . ASN A 1 82 ? -6.227 3.259 28.594 1.00 44.09 82 ASN A O 1
ATOM 664 N N . LYS A 1 83 ? -8.438 2.961 28.290 1.00 43.81 83 LYS A N 1
ATOM 665 C CA . LYS A 1 83 ? -8.855 4.051 29.176 1.00 43.81 83 LYS A CA 1
ATOM 666 C C . LYS A 1 83 ? -8.432 3.672 30.594 1.00 43.81 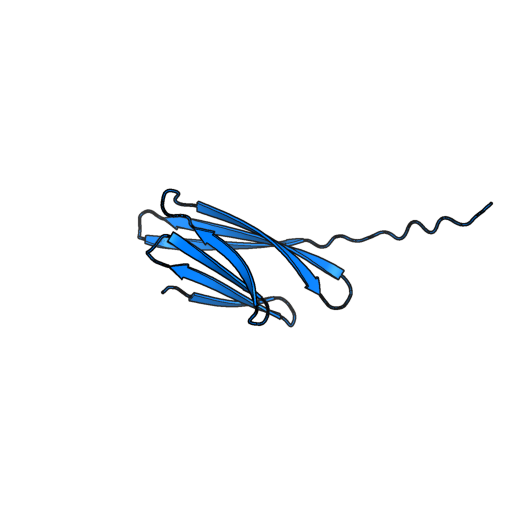83 LYS A C 1
ATOM 668 O O . LYS A 1 83 ? -9.102 2.878 31.246 1.00 43.81 83 LYS A O 1
ATOM 673 N N . ILE A 1 84 ? -7.319 4.226 31.065 1.00 52.91 84 ILE A N 1
ATOM 674 C CA . ILE A 1 84 ? -7.042 4.294 32.496 1.00 52.91 84 ILE A CA 1
ATOM 675 C C . ILE A 1 84 ? -8.031 5.326 33.024 1.00 52.91 84 ILE A C 1
ATOM 677 O O . ILE A 1 84 ? -7.893 6.526 32.790 1.00 52.91 84 ILE A O 1
ATOM 681 N N . GLN A 1 85 ? -9.104 4.835 33.632 1.00 43.66 85 GLN A N 1
ATOM 682 C CA . GLN A 1 85 ? -10.061 5.661 34.342 1.00 43.66 85 GLN A CA 1
ATOM 683 C C . GLN A 1 85 ? -9.372 6.073 35.649 1.00 43.66 85 GLN A C 1
ATOM 685 O O . GLN A 1 85 ? -9.302 5.288 36.588 1.00 43.66 85 GLN A O 1
ATOM 690 N N . CYS A 1 86 ? -8.763 7.259 35.678 1.00 52.50 86 CYS A N 1
ATOM 691 C CA . CYS A 1 86 ? -8.312 7.849 36.934 1.00 52.50 86 CYS A CA 1
ATOM 692 C C . CYS A 1 86 ? -9.556 8.346 37.675 1.00 52.50 86 CYS A C 1
ATOM 694 O O . CYS A 1 86 ? -10.156 9.343 37.271 1.00 52.50 86 CYS A O 1
ATOM 696 N N . GLU A 1 87 ? -9.969 7.629 38.716 1.00 53.72 87 GLU A N 1
ATOM 697 C CA . GLU A 1 87 ? -10.906 8.161 39.704 1.00 53.72 87 GLU A CA 1
ATOM 698 C C . GLU A 1 87 ? -10.151 9.155 40.607 1.00 53.72 87 GLU A C 1
ATOM 700 O O . GLU A 1 87 ? -9.015 8.869 40.995 1.00 53.72 87 GLU A O 1
ATOM 705 N N . PRO A 1 88 ? -10.713 10.341 40.898 1.00 60.03 88 PRO A N 1
ATOM 706 C CA . PRO A 1 88 ? -10.142 11.241 41.893 1.00 60.03 88 PRO A CA 1
ATOM 707 C C . PRO A 1 88 ? -10.340 10.666 43.307 1.00 60.03 88 PRO A C 1
ATOM 709 O O . PRO A 1 88 ? -11.439 10.211 43.626 1.00 60.03 88 PRO A O 1
ATOM 712 N N . GLU A 1 89 ? -9.274 10.690 44.118 1.00 58.38 89 GLU A N 1
ATOM 713 C CA . GLU A 1 89 ? -9.303 10.418 45.570 1.00 58.38 89 GLU A CA 1
ATOM 714 C C . GLU A 1 89 ? -10.130 11.452 46.350 1.00 58.38 89 GLU A C 1
ATOM 716 O O . GLU A 1 89 ? -10.113 12.649 45.969 1.00 58.38 89 GLU A O 1
#

Secondary structure (DSSP, 8-state):
--EEEEEETTEEEEEEE-TTSEEEEEETTEEEEEEE-SS-SEEEEEEEEEETTEEEEEEEEEEE-TTSPEEEEEEEEE-----------

Radius of gyration: 16.53 Å; Cα contacts (8 Å, |Δi|>4): 158; chains: 1; bounding box: 32×20×60 Å

Sequence (89 aa):
MPKTSFSVGEHELELICESSGKEYIIYDNQIISEQQNSLTLSSIHNFEVSESAEVANYSVSFKSTISGLIKYNVKKYYFRFNKIQCEPE

Mean predicted aligned error: 7.8 Å